Protein AF-B1P1G9-F1 (afdb_monomer_lite)

Radius of gyration: 19.81 Å; chains: 1; bounding box: 20×36×54 Å

Foldseek 3Di:
DPVPVVVVVVVVVVVVVVVVVCPPDPPPVVVVVVVVVVVVVVVVVVPQDQADFFDAADFQRSHDPQWTQDPVRGTDGD

Secondary structure (DSSP, 8-state):
--SHHHHHHHHHHHHHHHHHH--SS-SHHHHHHHHHHHHHHHHHHHS-PPB-TT-B-SSGGGB-TTEEE-TTSBEEE-

Sequence (78 aa):
MKTSVLVTVLGLAVISVLCSASQDEEQDMYDELLSAVFEVNDELQSEARCGEKNDRCKTNQDCCSGFRCTKFRRCGRR

Structure (mmCIF, N/CA/C/O backbone):
data_AF-B1P1G9-F1
#
_entry.id   AF-B1P1G9-F1
#
loop_
_atom_site.group_PDB
_atom_site.id
_atom_site.type_symbol
_atom_site.label_atom_id
_atom_site.label_alt_id
_atom_site.label_comp_id
_atom_site.label_asym_id
_atom_site.label_entity_id
_atom_site.label_seq_id
_atom_site.pdbx_PDB_ins_code
_atom_site.Cartn_x
_atom_site.Cartn_y
_atom_site.Cartn_z
_atom_site.occupancy
_atom_site.B_iso_or_equiv
_atom_site.auth_seq_id
_atom_site.auth_comp_id
_atom_site.auth_asym_id
_atom_site.auth_atom_id
_atom_site.pdbx_PDB_model_num
ATOM 1 N N . MET A 1 1 ? -2.314 -19.864 1.631 1.00 51.38 1 MET A N 1
ATOM 2 C CA . MET A 1 1 ? -1.685 -19.649 0.307 1.00 51.38 1 MET A CA 1
ATOM 3 C C . MET A 1 1 ? -1.629 -20.889 -0.606 1.00 51.38 1 MET A C 1
ATOM 5 O O . MET A 1 1 ? -0.930 -20.827 -1.601 1.00 51.38 1 MET A O 1
ATOM 9 N N . LYS A 1 2 ? -2.327 -22.010 -0.332 1.00 60.94 2 LYS A N 1
ATOM 10 C CA . LYS A 1 2 ? -2.014 -23.299 -0.999 1.00 60.94 2 LYS A CA 1
ATOM 11 C C . LYS A 1 2 ? -2.974 -23.750 -2.114 1.00 60.94 2 LYS A C 1
ATOM 13 O O . LYS A 1 2 ? -2.552 -24.524 -2.956 1.00 60.94 2 LYS A O 1
ATOM 18 N N . THR A 1 3 ? -4.218 -23.271 -2.153 1.00 65.12 3 THR A N 1
ATOM 19 C CA . THR A 1 3 ? -5.228 -23.724 -3.137 1.00 65.12 3 THR A CA 1
ATOM 20 C C . THR A 1 3 ? -5.636 -22.629 -4.121 1.00 65.12 3 THR A C 1
ATOM 22 O O . THR A 1 3 ? -5.720 -22.890 -5.314 1.00 65.12 3 THR A O 1
ATOM 25 N N . SER A 1 4 ? -5.789 -21.385 -3.650 1.00 66.94 4 SER A N 1
ATOM 26 C CA . SER A 1 4 ? -6.211 -20.247 -4.488 1.00 66.94 4 SER A CA 1
ATOM 27 C C . SER A 1 4 ? -5.280 -19.973 -5.672 1.00 66.94 4 SER A C 1
ATOM 29 O O . SER A 1 4 ? -5.758 -19.699 -6.763 1.00 66.94 4 SER A O 1
ATOM 31 N N . VAL A 1 5 ? -3.963 -20.088 -5.470 1.00 72.44 5 VAL A N 1
ATOM 32 C CA . VAL A 1 5 ? -2.964 -19.840 -6.527 1.00 72.44 5 VAL A CA 1
ATOM 33 C C . VAL A 1 5 ? -2.964 -20.962 -7.571 1.00 72.44 5 VAL A C 1
ATOM 35 O O . VAL A 1 5 ? -2.700 -20.725 -8.741 1.00 72.44 5 VAL A O 1
ATOM 38 N N . LEU A 1 6 ? -3.293 -22.195 -7.172 1.00 69.06 6 LEU A N 1
ATOM 39 C CA . LEU A 1 6 ? -3.348 -23.318 -8.110 1.00 69.06 6 LEU A CA 1
ATOM 40 C C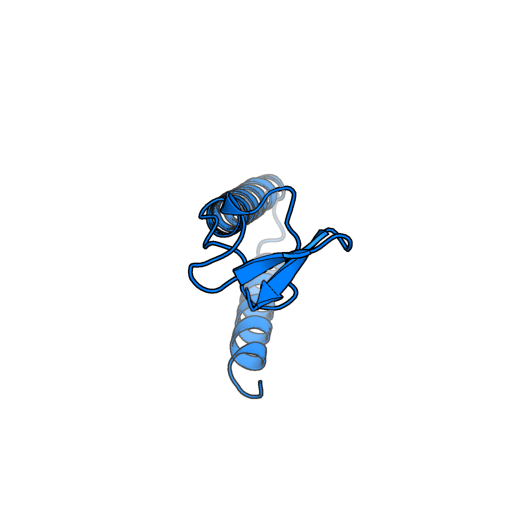 . LEU A 1 6 ? -4.552 -23.195 -9.050 1.00 69.06 6 LEU A C 1
ATOM 42 O O . LEU A 1 6 ? -4.428 -23.492 -10.233 1.00 69.06 6 LEU A O 1
ATOM 46 N N . VAL A 1 7 ? -5.692 -22.709 -8.544 1.00 72.75 7 VAL A N 1
ATOM 47 C CA . VAL A 1 7 ? -6.904 -22.490 -9.351 1.00 72.75 7 VAL A CA 1
ATOM 48 C C . VAL A 1 7 ? -6.682 -21.394 -10.394 1.00 72.75 7 VAL A C 1
ATOM 50 O O . VAL A 1 7 ? -7.074 -21.573 -11.544 1.00 72.75 7 VAL A O 1
ATOM 53 N N . THR A 1 8 ? -6.008 -20.295 -10.034 1.00 73.88 8 THR A N 1
ATOM 54 C CA . THR A 1 8 ? -5.719 -19.212 -10.988 1.00 73.88 8 THR A CA 1
ATOM 55 C C . THR A 1 8 ? -4.743 -19.652 -12.077 1.00 73.88 8 THR A C 1
ATOM 57 O O . THR A 1 8 ? -4.968 -19.357 -13.246 1.00 73.88 8 THR A O 1
ATOM 60 N N . VAL A 1 9 ? -3.698 -20.410 -11.727 1.00 75.38 9 VAL A N 1
ATOM 61 C CA . VAL A 1 9 ? -2.724 -20.924 -12.707 1.00 75.38 9 VAL A CA 1
ATOM 62 C C . VAL A 1 9 ? -3.361 -21.946 -13.652 1.00 75.38 9 VAL A C 1
ATOM 64 O O . VAL A 1 9 ? -3.141 -21.870 -14.859 1.00 75.38 9 VAL A O 1
ATOM 67 N N . LEU A 1 10 ? -4.182 -22.869 -13.136 1.00 70.88 10 LEU A N 1
ATOM 68 C CA . LEU A 1 10 ? -4.908 -23.833 -13.970 1.00 70.88 10 LEU A CA 1
ATOM 69 C C . LEU A 1 10 ? -5.915 -23.135 -14.893 1.00 70.88 10 LEU A C 1
ATOM 71 O O . LEU A 1 10 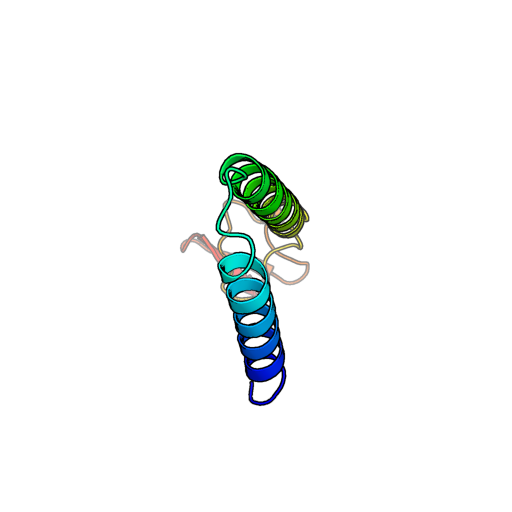? -6.004 -23.494 -16.063 1.00 70.88 10 LEU A O 1
ATOM 75 N N . GLY A 1 11 ? -6.621 -22.112 -14.399 1.00 73.75 11 GLY A N 1
ATOM 76 C CA . GLY A 1 11 ? -7.531 -21.303 -15.211 1.00 73.75 11 GLY A CA 1
ATOM 77 C C . GLY A 1 11 ? -6.816 -20.607 -16.370 1.00 73.75 11 GLY A C 1
ATOM 78 O O . GLY A 1 11 ? -7.250 -20.722 -17.512 1.00 73.75 11 GLY A O 1
ATOM 79 N N . LEU A 1 12 ? -5.673 -19.967 -16.102 1.00 70.44 12 LEU A N 1
ATOM 80 C CA . LEU A 1 12 ? -4.865 -19.297 -17.128 1.00 70.44 12 LEU A CA 1
ATOM 81 C C . LEU A 1 12 ? -4.293 -20.274 -18.166 1.00 70.44 12 LEU A C 1
ATOM 83 O O . LEU A 1 12 ? -4.268 -19.954 -19.351 1.00 70.44 12 LEU A O 1
ATOM 87 N N . ALA A 1 13 ? -3.871 -21.471 -17.744 1.00 71.50 13 ALA A N 1
ATOM 88 C CA . ALA A 1 13 ? -3.346 -22.494 -18.650 1.00 71.50 13 ALA A CA 1
ATOM 89 C C . ALA A 1 13 ? -4.424 -23.085 -19.577 1.00 71.50 13 ALA A C 1
ATOM 91 O O . ALA A 1 13 ? -4.149 -23.391 -20.733 1.00 71.50 13 ALA A O 1
ATOM 92 N N . VAL A 1 14 ? -5.660 -23.245 -19.093 1.00 72.44 14 VAL A N 1
ATOM 93 C CA . VAL A 1 14 ? -6.775 -23.709 -19.936 1.00 72.44 14 VAL A CA 1
ATOM 94 C C . VAL A 1 14 ? -7.153 -22.640 -20.961 1.00 72.44 14 VAL A C 1
ATOM 96 O O . VAL A 1 14 ? -7.375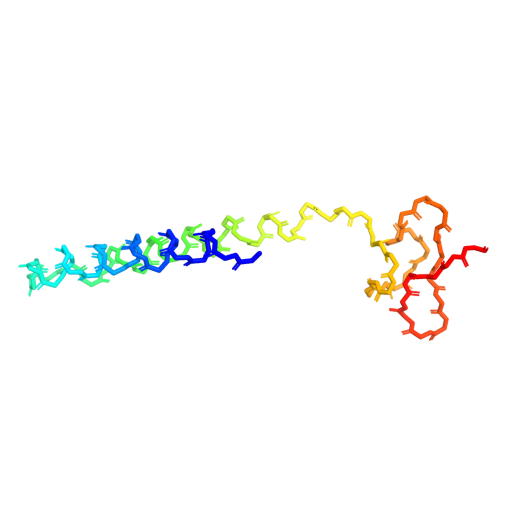 -22.971 -22.125 1.00 72.44 14 VAL A O 1
ATOM 99 N N . ILE A 1 15 ? -7.162 -21.366 -20.556 1.00 69.69 15 ILE A N 1
ATOM 100 C CA . ILE A 1 15 ? -7.424 -20.241 -21.461 1.00 69.69 15 ILE A CA 1
ATOM 101 C C . ILE A 1 15 ? -6.348 -20.180 -22.554 1.00 69.69 15 ILE A C 1
ATOM 103 O O . ILE A 1 15 ? -6.688 -20.140 -23.730 1.00 69.69 15 ILE A O 1
ATOM 107 N N . SER A 1 16 ? -5.059 -20.280 -22.208 1.00 67.69 16 SER A N 1
ATOM 108 C CA . SER A 1 16 ? -3.976 -20.211 -23.201 1.00 67.69 16 SER A CA 1
ATOM 109 C C . SER A 1 16 ? -3.987 -21.365 -24.215 1.00 67.69 16 SER A C 1
ATOM 111 O O . SER A 1 16 ? -3.694 -21.153 -25.395 1.00 67.69 16 SER A O 1
ATOM 113 N N . VAL A 1 17 ? -4.357 -22.579 -23.793 1.00 71.31 17 VAL A N 1
ATOM 114 C CA . VAL A 1 17 ? -4.471 -23.743 -24.691 1.00 71.31 17 VAL A CA 1
ATOM 115 C C . VAL A 1 17 ? -5.670 -23.616 -25.630 1.00 71.31 17 VAL A C 1
ATOM 117 O O . VAL A 1 17 ? -5.517 -23.870 -26.825 1.00 71.31 17 VAL A O 1
ATOM 120 N N . LEU A 1 18 ? -6.835 -23.186 -25.130 1.00 64.88 18 LEU A N 1
ATOM 121 C CA . LEU A 1 18 ? -8.010 -22.928 -25.974 1.00 64.88 18 LEU A CA 1
ATOM 122 C C . LEU A 1 18 ? -7.721 -21.838 -27.018 1.00 64.88 18 LEU A C 1
ATOM 124 O O . LEU A 1 18 ? -8.150 -21.951 -28.162 1.00 64.88 18 LEU A O 1
ATOM 128 N N . CYS A 1 19 ? -6.916 -20.842 -26.652 1.00 62.44 19 CYS A N 1
ATOM 129 C CA . CYS A 1 19 ? -6.490 -19.751 -27.524 1.00 62.44 19 CYS A CA 1
ATOM 130 C C . CYS A 1 19 ? -5.454 -20.158 -28.585 1.00 62.44 19 CYS A C 1
ATOM 132 O O . CYS A 1 19 ? 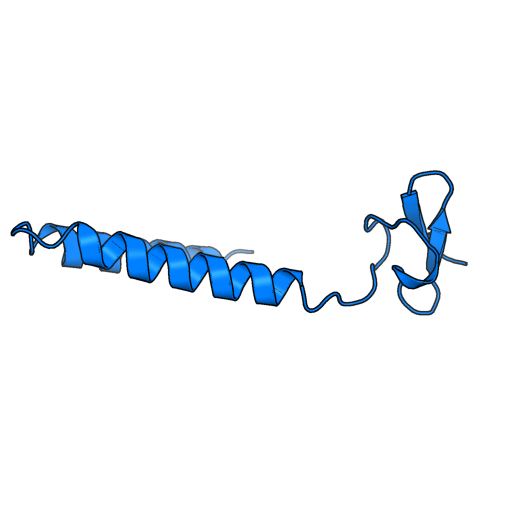-5.449 -19.605 -29.679 1.00 62.44 19 CYS A O 1
ATOM 134 N N . SER A 1 20 ? -4.614 -21.162 -28.314 1.00 63.66 20 SER A N 1
ATOM 135 C CA . SER A 1 20 ? -3.609 -21.640 -29.281 1.00 63.66 20 SER A CA 1
ATOM 136 C C . SER A 1 20 ? -4.210 -22.465 -30.428 1.00 63.66 20 SER A C 1
ATOM 138 O O . SER A 1 20 ? -3.585 -22.585 -31.485 1.00 63.66 20 SER A O 1
ATOM 140 N N . ALA A 1 21 ? -5.397 -23.052 -30.220 1.00 57.22 21 ALA A N 1
ATOM 141 C CA . ALA A 1 21 ? -6.114 -23.819 -31.240 1.00 57.22 21 ALA A CA 1
ATOM 142 C C . ALA A 1 21 ? -6.730 -22.919 -32.328 1.00 57.22 21 ALA A C 1
ATOM 144 O O . ALA A 1 21 ? -6.826 -23.339 -33.480 1.00 57.22 21 ALA A O 1
ATOM 145 N N . SER A 1 22 ? -7.084 -21.679 -31.983 1.00 57.84 22 SER A N 1
ATOM 146 C CA . SER A 1 22 ? -7.592 -20.660 -32.907 1.00 57.84 22 SER A CA 1
ATOM 147 C C . SER A 1 22 ? -6.441 -19.775 -33.387 1.00 57.84 22 SER A C 1
ATOM 149 O O . SER A 1 22 ? -6.365 -18.593 -33.074 1.00 57.84 22 SER A O 1
ATOM 151 N N . GLN A 1 23 ? -5.496 -20.371 -34.111 1.00 53.97 23 GLN A N 1
ATOM 152 C CA . GLN A 1 23 ? -4.306 -19.698 -34.646 1.00 53.97 23 GLN A CA 1
ATOM 153 C C . GLN A 1 23 ? -4.600 -18.831 -35.895 1.00 53.97 23 GLN A C 1
ATOM 155 O O . GLN A 1 23 ? -3.686 -18.543 -36.662 1.00 53.97 23 GLN A O 1
ATOM 160 N N . ASP A 1 24 ? -5.855 -18.418 -36.093 1.00 55.50 24 ASP A N 1
ATOM 161 C CA . ASP A 1 24 ? -6.338 -17.672 -37.260 1.00 55.50 24 ASP A CA 1
ATOM 162 C C . ASP A 1 24 ? -6.748 -16.253 -36.810 1.00 55.50 24 ASP A C 1
ATOM 164 O O . ASP A 1 24 ? -7.752 -16.060 -36.132 1.00 55.50 24 ASP A O 1
ATOM 168 N N . GLU A 1 25 ? -5.878 -15.283 -37.097 1.00 58.34 25 GLU A N 1
ATOM 169 C CA . GLU A 1 25 ? -6.152 -13.841 -37.264 1.00 58.34 25 GLU A CA 1
ATOM 170 C C . GLU A 1 25 ? -6.929 -13.032 -36.197 1.00 58.34 25 GLU A C 1
ATOM 172 O O . GLU A 1 25 ? -7.454 -11.978 -36.523 1.00 58.34 25 GLU A O 1
ATOM 177 N N . GLU A 1 26 ? -6.942 -13.402 -34.913 1.00 57.31 26 GLU A N 1
ATOM 178 C CA . GLU A 1 26 ? -7.600 -12.580 -33.867 1.00 57.31 26 GLU A CA 1
ATOM 179 C C . GLU A 1 26 ? -6.633 -12.197 -32.729 1.00 57.31 26 GLU A C 1
ATOM 181 O O . GLU A 1 26 ? -6.903 -12.423 -31.552 1.00 57.31 26 GLU A O 1
ATOM 186 N N . GLN A 1 27 ? -5.460 -11.634 -33.057 1.00 54.38 27 GLN A N 1
ATOM 187 C CA . GLN A 1 27 ? -4.550 -11.056 -32.045 1.00 54.38 27 GLN A CA 1
ATOM 188 C C . GLN A 1 27 ? -5.138 -9.803 -31.370 1.00 54.38 27 GLN A C 1
ATOM 190 O O . GLN A 1 27 ? -4.805 -9.529 -30.219 1.00 54.38 27 GLN A O 1
ATOM 195 N N . ASP A 1 28 ? -6.037 -9.091 -32.055 1.00 59.03 28 ASP A N 1
ATOM 196 C CA . ASP A 1 28 ? -6.642 -7.834 -31.591 1.00 59.03 28 ASP A CA 1
ATOM 197 C C . ASP A 1 28 ? -7.564 -8.041 -30.371 1.00 59.03 28 ASP A C 1
ATOM 199 O O . ASP A 1 28 ? -7.513 -7.295 -29.396 1.00 59.03 28 ASP A O 1
ATOM 203 N N . MET A 1 29 ? -8.314 -9.149 -30.346 1.00 61.47 29 MET A N 1
ATOM 204 C CA . MET A 1 29 ? -9.270 -9.453 -29.272 1.00 61.47 29 MET A CA 1
ATOM 205 C C . MET A 1 29 ? -8.599 -9.682 -27.901 1.00 61.47 29 MET A C 1
ATOM 207 O O . MET A 1 29 ? -9.200 -9.432 -26.853 1.00 61.47 29 MET A O 1
ATOM 211 N N . TYR A 1 30 ? -7.346 -10.151 -27.874 1.00 64.50 30 TYR A N 1
ATOM 212 C CA . TYR A 1 30 ? -6.615 -10.362 -26.618 1.00 64.50 30 TYR A CA 1
ATOM 213 C C . TYR A 1 30 ? -6.224 -9.053 -25.942 1.00 64.50 30 TYR A C 1
ATOM 215 O O . TYR A 1 30 ? -6.213 -8.993 -24.711 1.00 64.50 30 TYR A O 1
ATOM 223 N N . ASP A 1 31 ? -5.901 -8.030 -26.734 1.00 66.25 31 ASP A N 1
ATOM 224 C CA . ASP A 1 31 ? -5.506 -6.717 -26.229 1.00 66.25 31 ASP A CA 1
ATOM 225 C C . ASP A 1 31 ? -6.689 -6.034 -25.529 1.00 66.25 31 ASP A C 1
ATOM 227 O O . ASP A 1 31 ? -6.532 -5.481 -24.440 1.00 66.25 31 ASP A O 1
ATOM 231 N N . GLU A 1 32 ? -7.903 -6.201 -26.068 1.00 70.88 32 GLU A N 1
ATOM 232 C CA . GLU A 1 32 ? -9.138 -5.695 -25.460 1.00 70.88 32 GLU A CA 1
ATOM 233 C C . GLU A 1 32 ? -9.465 -6.401 -24.132 1.00 70.88 32 GLU A C 1
ATOM 235 O O . GLU A 1 32 ? -9.764 -5.743 -23.132 1.00 70.88 32 GLU A O 1
ATOM 240 N N . LEU A 1 33 ? -9.330 -7.733 -24.069 1.00 69.44 33 LEU A N 1
ATOM 241 C CA . LEU A 1 33 ? -9.543 -8.482 -22.823 1.00 69.44 33 LEU A CA 1
ATOM 242 C C . LEU A 1 33 ? -8.489 -8.152 -21.758 1.00 69.44 33 LEU A C 1
ATOM 244 O O . LEU A 1 33 ? -8.829 -8.010 -20.582 1.00 69.44 33 LEU A O 1
ATOM 248 N N . LEU A 1 34 ? -7.216 -8.022 -22.144 1.00 69.94 34 LEU A N 1
ATOM 249 C CA . LEU A 1 34 ? -6.146 -7.614 -21.230 1.00 69.94 34 LEU A CA 1
ATOM 250 C C . LEU A 1 34 ? -6.373 -6.190 -20.725 1.00 69.94 34 LEU A C 1
ATOM 252 O O . LEU A 1 34 ? -6.262 -5.957 -19.522 1.00 69.94 34 LEU A O 1
ATOM 256 N N . SER A 1 35 ? -6.747 -5.270 -21.611 1.00 71.81 35 SER A N 1
ATOM 257 C CA . SER A 1 35 ? -7.070 -3.889 -21.256 1.00 71.81 35 SER A CA 1
ATOM 258 C C . SER A 1 35 ? -8.243 -3.816 -20.278 1.00 71.81 35 SER A C 1
ATOM 260 O O . SER A 1 35 ? -8.126 -3.153 -19.250 1.00 71.81 35 SER A O 1
ATOM 262 N N . ALA A 1 36 ? -9.320 -4.576 -20.503 1.00 73.69 36 ALA A N 1
ATOM 263 C CA . ALA A 1 36 ? -10.457 -4.643 -19.582 1.00 73.69 36 ALA A CA 1
ATOM 264 C C . ALA A 1 36 ? -10.072 -5.215 -18.202 1.00 73.69 36 ALA A C 1
ATOM 266 O O . ALA A 1 36 ? -10.518 -4.717 -17.168 1.00 73.69 36 ALA A O 1
ATOM 267 N N . VAL A 1 37 ? -9.212 -6.240 -18.153 1.00 72.88 37 VAL A N 1
ATOM 268 C CA . VAL A 1 37 ? -8.708 -6.792 -16.881 1.00 72.88 37 VAL A CA 1
ATOM 269 C C . VAL A 1 37 ? -7.821 -5.784 -16.146 1.00 72.88 37 VAL A C 1
ATOM 271 O O . VAL A 1 37 ? -7.916 -5.676 -14.921 1.00 72.88 37 VAL A O 1
ATOM 274 N N . PHE A 1 38 ? -6.977 -5.035 -16.862 1.00 68.50 38 PHE A N 1
ATOM 275 C CA . PHE A 1 38 ? -6.168 -3.969 -16.271 1.00 68.50 38 PHE A CA 1
ATOM 276 C C . PHE A 1 38 ? -7.031 -2.820 -15.739 1.00 68.50 38 PHE A C 1
ATOM 278 O O . PHE A 1 38 ? -6.767 -2.361 -14.631 1.00 68.50 38 PHE A O 1
ATOM 285 N N . GLU A 1 39 ? -8.080 -2.415 -16.459 1.00 68.75 39 GLU A N 1
ATOM 286 C CA . GLU A 1 39 ? -9.016 -1.369 -16.026 1.00 68.75 39 GLU A CA 1
ATOM 287 C C . GLU A 1 39 ? -9.756 -1.763 -14.736 1.00 68.75 39 GLU A C 1
ATOM 289 O O . GLU A 1 39 ? -9.773 -0.998 -13.772 1.00 68.75 39 GLU A O 1
ATOM 294 N N . VAL A 1 40 ? -10.258 -3.003 -14.646 1.00 64.44 40 VAL A N 1
ATOM 295 C CA . VAL A 1 40 ? -10.892 -3.519 -13.417 1.00 64.44 40 VAL A CA 1
ATOM 296 C C . VAL A 1 40 ? -9.891 -3.633 -12.261 1.00 64.44 40 VAL A C 1
ATOM 298 O O . VAL A 1 40 ? -10.244 -3.395 -11.105 1.00 64.44 40 VAL A O 1
ATOM 301 N N . ASN A 1 41 ? -8.635 -4.000 -12.534 1.00 62.97 41 ASN A N 1
ATOM 302 C CA . ASN A 1 41 ? -7.608 -4.064 -11.495 1.00 62.97 41 ASN A CA 1
ATOM 303 C C . ASN A 1 41 ? -7.206 -2.666 -10.986 1.00 62.97 41 ASN A C 1
ATOM 305 O O . ASN A 1 41 ? -6.919 -2.530 -9.796 1.00 62.97 41 ASN A O 1
ATOM 309 N N . ASP A 1 42 ? -7.202 -1.641 -11.845 1.00 59.03 42 ASP A N 1
ATOM 310 C CA . ASP A 1 42 ? -6.949 -0.250 -11.445 1.00 59.03 42 ASP A CA 1
ATOM 311 C C . ASP A 1 42 ? -8.109 0.302 -10.598 1.00 59.03 42 ASP A C 1
ATOM 313 O O . ASP A 1 42 ? -7.863 0.835 -9.518 1.00 59.03 42 ASP A O 1
ATOM 317 N N . GLU A 1 43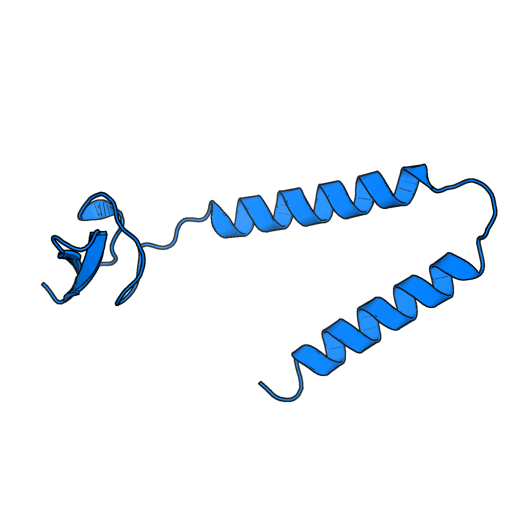 ? -9.367 0.042 -10.982 1.00 56.59 43 GLU A N 1
ATOM 318 C CA . GLU A 1 43 ? -10.560 0.342 -10.166 1.00 56.59 43 GLU A CA 1
ATOM 319 C C . GLU A 1 43 ? -10.488 -0.323 -8.777 1.00 56.59 43 GLU A C 1
ATOM 321 O O . GLU A 1 43 ? -10.773 0.302 -7.754 1.00 56.59 43 GLU A O 1
ATOM 326 N N . LEU A 1 44 ? -10.005 -1.569 -8.694 1.00 53.16 44 LEU A N 1
ATOM 327 C CA . LEU A 1 44 ? -9.834 -2.257 -7.409 1.00 53.16 44 LEU A CA 1
ATOM 328 C C . LEU A 1 44 ? -8.701 -1.660 -6.550 1.00 53.16 44 LEU A C 1
ATOM 330 O O . LEU A 1 44 ? -8.731 -1.774 -5.322 1.00 53.16 44 LEU A O 1
ATOM 334 N N . GLN A 1 45 ? -7.688 -1.037 -7.166 1.00 52.84 45 GLN A N 1
ATOM 335 C CA . GLN A 1 45 ? -6.674 -0.263 -6.441 1.00 52.84 45 GLN A CA 1
ATOM 336 C C . GLN A 1 45 ? -7.163 1.150 -6.079 1.00 52.84 45 GLN A C 1
ATOM 338 O O . GLN A 1 45 ? -6.684 1.711 -5.088 1.00 52.84 45 GLN A O 1
ATOM 343 N N . SER A 1 46 ? -8.087 1.718 -6.863 1.00 50.25 46 SER A N 1
ATOM 344 C CA . SER A 1 46 ? -8.618 3.077 -6.713 1.00 50.25 46 SER A CA 1
ATOM 345 C C . SER A 1 46 ? -9.729 3.181 -5.664 1.00 50.25 46 SER A C 1
ATOM 347 O O . SER A 1 46 ? -9.868 4.246 -5.052 1.00 50.25 46 SER A O 1
ATOM 349 N N . GLU A 1 47 ? -10.438 2.081 -5.360 1.00 50.84 47 GLU A N 1
ATOM 350 C CA . GLU A 1 47 ? -11.276 1.916 -4.161 1.00 50.84 47 GLU A CA 1
ATOM 351 C C . GLU A 1 47 ? -10.396 1.854 -2.901 1.00 50.84 47 GLU A C 1
ATOM 353 O O . GLU A 1 47 ? -10.330 0.860 -2.170 1.00 50.84 47 GLU A O 1
ATOM 358 N N . ALA A 1 48 ? -9.690 2.961 -2.677 1.00 57.56 48 ALA A N 1
ATOM 359 C CA . ALA A 1 48 ? -8.741 3.261 -1.633 1.00 57.56 48 ALA A CA 1
ATOM 360 C C . ALA A 1 48 ? -9.402 3.098 -0.267 1.00 57.56 48 ALA A C 1
ATOM 362 O O . ALA A 1 48 ? -9.801 4.049 0.412 1.00 57.56 48 ALA A O 1
ATOM 363 N N . ARG A 1 49 ? -9.479 1.842 0.166 1.00 72.81 49 ARG A N 1
ATOM 364 C CA . ARG A 1 49 ? -9.516 1.498 1.573 1.00 72.81 49 ARG A CA 1
ATOM 365 C C . ARG A 1 49 ? -8.367 2.255 2.211 1.00 72.81 49 ARG A C 1
ATOM 367 O O . ARG A 1 49 ? -7.243 2.265 1.711 1.00 72.81 49 ARG A O 1
ATOM 374 N N . CYS A 1 50 ? -8.690 2.940 3.293 1.00 84.50 50 CYS A N 1
ATOM 375 C CA . CYS A 1 50 ? -7.697 3.594 4.111 1.00 84.50 50 CYS A CA 1
ATOM 376 C C . CYS A 1 50 ? -6.536 2.620 4.414 1.00 84.50 50 CYS A C 1
ATOM 378 O O . CYS A 1 50 ? -6.732 1.418 4.572 1.00 84.50 50 CYS A O 1
ATOM 380 N N . GLY A 1 51 ? -5.315 3.134 4.458 1.00 87.75 51 GLY A N 1
ATOM 381 C CA . GLY A 1 51 ? -4.108 2.362 4.702 1.00 87.75 51 GLY A CA 1
ATOM 382 C C . GLY A 1 51 ? -4.116 1.746 6.097 1.00 87.75 51 GLY A C 1
ATOM 383 O O . GLY A 1 51 ? -4.334 2.429 7.109 1.00 87.75 51 GLY A O 1
ATOM 384 N N . GLU A 1 52 ? -3.849 0.448 6.149 1.00 88.50 52 GLU A N 1
ATOM 385 C CA . GLU A 1 52 ? -3.627 -0.313 7.365 1.00 88.50 52 GLU A CA 1
ATOM 386 C C . GLU A 1 52 ? -2.180 -0.140 7.858 1.00 88.50 52 GLU A C 1
ATOM 388 O O . GLU A 1 52 ? -1.384 0.661 7.364 1.00 88.50 52 GLU A O 1
ATOM 393 N N . LYS A 1 53 ? -1.808 -0.876 8.905 1.00 89.81 53 LYS A N 1
ATOM 394 C CA . LYS A 1 53 ? -0.473 -0.797 9.504 1.00 89.81 53 LYS A CA 1
ATOM 395 C C . LYS A 1 53 ? 0.629 -1.022 8.455 1.00 89.81 53 LYS A C 1
ATOM 397 O O . LYS A 1 53 ? 0.728 -2.096 7.880 1.00 89.81 53 LYS A O 1
ATOM 402 N N . ASN A 1 54 ? 1.557 -0.067 8.365 1.00 88.75 54 ASN A N 1
ATOM 403 C CA . ASN A 1 54 ? 2.702 -0.012 7.442 1.00 88.75 54 ASN A CA 1
ATOM 404 C C . ASN A 1 54 ? 2.395 0.316 5.975 1.00 88.75 54 ASN A C 1
ATOM 406 O O . ASN A 1 54 ? 3.357 0.406 5.199 1.00 88.75 54 ASN A O 1
ATOM 410 N N . ASP A 1 55 ? 1.136 0.562 5.618 1.00 91.88 55 ASP A N 1
ATOM 411 C CA . ASP A 1 55 ? 0.788 1.023 4.276 1.00 91.88 55 ASP A CA 1
ATOM 412 C C . ASP A 1 55 ? 1.335 2.415 4.010 1.00 91.88 55 ASP A C 1
ATOM 414 O O . ASP A 1 55 ? 1.559 3.204 4.933 1.00 91.88 55 ASP A O 1
ATOM 418 N N . ARG A 1 56 ? 1.595 2.706 2.734 1.00 90.94 56 ARG A N 1
ATOM 419 C CA . ARG A 1 56 ? 2.104 4.012 2.318 1.00 90.94 56 ARG A CA 1
ATOM 420 C C . ARG A 1 56 ? 1.021 5.069 2.510 1.00 90.94 56 ARG A C 1
ATOM 422 O O . ARG A 1 56 ? -0.118 4.870 2.120 1.00 90.94 56 ARG A O 1
ATOM 429 N N . CYS A 1 57 ? 1.412 6.217 3.044 1.00 92.19 57 CYS A N 1
ATOM 430 C CA . CYS A 1 57 ? 0.529 7.364 3.228 1.00 92.19 57 CYS A CA 1
ATOM 431 C C . CYS A 1 57 ? 1.263 8.660 2.894 1.00 92.19 57 CYS A C 1
ATOM 433 O O . CYS A 1 57 ? 2.489 8.753 3.029 1.00 92.19 57 CYS A O 1
ATOM 435 N N . LYS A 1 58 ? 0.516 9.683 2.480 1.00 93.00 58 LYS A N 1
ATOM 436 C CA . LYS A 1 58 ? 1.022 11.055 2.327 1.00 93.00 58 LYS A CA 1
ATOM 437 C C . LYS A 1 58 ? 0.555 11.936 3.485 1.00 93.00 58 LYS A C 1
ATOM 439 O O . LYS A 1 58 ? 1.289 12.810 3.937 1.00 93.00 58 LYS A O 1
ATOM 444 N N . THR A 1 59 ? -0.647 11.676 3.977 1.00 91.06 59 THR A N 1
ATOM 445 C CA . THR A 1 59 ? -1.387 12.423 4.985 1.00 91.06 59 THR A CA 1
ATOM 446 C C . THR A 1 59 ? -2.057 11.459 5.965 1.00 91.06 59 THR A C 1
ATOM 448 O O . THR A 1 59 ? -2.148 10.258 5.730 1.00 91.06 59 THR A O 1
ATOM 451 N N . ASN A 1 60 ? -2.552 11.974 7.091 1.00 89.88 60 ASN A N 1
ATOM 452 C CA . ASN A 1 60 ? -3.257 11.146 8.076 1.00 89.88 60 ASN A CA 1
ATOM 453 C C . ASN A 1 60 ? -4.598 10.588 7.572 1.00 89.88 60 ASN A C 1
ATOM 455 O O . ASN A 1 60 ? -5.075 9.621 8.156 1.00 89.88 60 ASN A O 1
ATOM 459 N N . GLN A 1 61 ? -5.200 11.200 6.546 1.00 89.00 61 GLN A N 1
ATOM 460 C CA . GLN A 1 61 ? -6.480 10.764 5.974 1.00 89.00 61 GLN A CA 1
ATOM 461 C C . GLN A 1 61 ? -6.321 9.529 5.088 1.00 89.00 61 GLN A C 1
ATOM 463 O O . GLN A 1 61 ? -7.265 8.764 4.942 1.00 89.00 61 GLN A O 1
ATOM 468 N N . ASP A 1 62 ? -5.109 9.296 4.577 1.00 90.62 62 ASP A N 1
ATOM 469 C CA . ASP A 1 62 ? -4.792 8.077 3.839 1.00 90.62 62 ASP A CA 1
ATOM 470 C C . ASP A 1 62 ? -4.793 6.844 4.747 1.00 90.62 62 ASP A C 1
ATOM 472 O O . ASP A 1 62 ? -4.764 5.743 4.231 1.00 90.62 62 ASP A O 1
ATOM 476 N N . CYS A 1 63 ? -4.779 6.994 6.078 1.00 91.38 63 CYS A N 1
ATOM 477 C CA . CYS A 1 63 ? -4.710 5.885 7.028 1.00 91.38 63 CYS A CA 1
ATOM 478 C C . CYS A 1 63 ? -6.061 5.614 7.687 1.00 91.38 63 CYS A C 1
ATOM 480 O O . CYS A 1 63 ? -6.816 6.540 7.989 1.00 91.38 63 CYS A O 1
ATOM 482 N N . CYS A 1 64 ? -6.337 4.350 8.006 1.00 90.25 64 CYS A N 1
ATOM 483 C CA . CYS A 1 64 ? -7.567 3.995 8.703 1.00 90.25 64 CYS A CA 1
ATOM 484 C C . CYS A 1 64 ? -7.642 4.588 10.110 1.00 90.25 64 CYS A C 1
ATOM 486 O O . CYS A 1 64 ? -6.636 4.924 10.746 1.00 90.25 64 CYS A O 1
ATOM 488 N N . SER A 1 65 ? -8.865 4.663 10.633 1.00 89.25 65 SER A N 1
ATOM 489 C CA . SER A 1 65 ? -9.129 4.999 12.031 1.00 89.25 65 SER A CA 1
ATOM 490 C C . SER A 1 65 ? -8.233 4.188 12.976 1.00 89.25 65 SER A C 1
ATOM 492 O O . SER A 1 65 ? -8.137 2.969 12.876 1.00 89.25 65 SER A O 1
ATOM 494 N N . GLY A 1 66 ? -7.549 4.878 13.894 1.00 90.88 66 GLY A N 1
ATOM 495 C CA . GLY A 1 66 ? -6.551 4.282 14.796 1.00 90.88 66 GLY A CA 1
ATOM 496 C C . GLY A 1 66 ? -5.100 4.389 14.311 1.00 90.88 66 GLY A C 1
ATOM 497 O O . GLY A 1 66 ? -4.176 4.199 15.108 1.00 90.88 66 GLY A O 1
ATOM 498 N N . PHE A 1 67 ? -4.885 4.787 13.055 1.00 94.00 67 PHE A N 1
ATOM 499 C CA . PHE A 1 67 ? -3.567 5.037 12.481 1.00 94.00 67 PHE A CA 1
ATOM 500 C C . PHE A 1 67 ? -3.365 6.525 12.139 1.00 94.00 67 PHE A C 1
ATOM 502 O O . PHE A 1 67 ? -4.308 7.318 12.041 1.00 94.00 67 PHE A O 1
ATOM 509 N N . ARG A 1 68 ? -2.099 6.929 12.036 1.00 94.12 68 ARG A N 1
ATOM 510 C CA . ARG A 1 68 ? -1.632 8.226 11.536 1.00 94.12 68 ARG A CA 1
ATOM 511 C C . ARG A 1 68 ? -0.476 8.007 10.578 1.00 94.12 68 ARG A C 1
ATOM 513 O O . ARG A 1 68 ? 0.262 7.027 10.702 1.00 94.12 68 ARG A O 1
ATOM 520 N N . CYS A 1 69 ? -0.270 8.954 9.681 1.00 94.75 69 CYS A N 1
ATOM 521 C CA . CYS A 1 69 ? 0.883 8.929 8.813 1.00 94.75 69 CYS A CA 1
ATOM 522 C C . CYS A 1 69 ? 2.134 9.330 9.595 1.00 94.75 69 CYS A C 1
ATOM 524 O O . CYS A 1 69 ? 2.256 10.436 10.123 1.00 94.75 69 CYS A O 1
ATOM 526 N N . THR A 1 70 ? 3.063 8.390 9.719 1.00 93.69 70 THR A N 1
ATOM 527 C CA . THR A 1 70 ? 4.354 8.618 10.369 1.00 93.69 70 THR A CA 1
ATOM 528 C C . THR A 1 70 ? 5.290 9.404 9.450 1.00 93.69 70 THR A C 1
ATOM 530 O O . THR A 1 70 ? 5.104 9.446 8.233 1.00 93.69 70 THR A O 1
ATOM 533 N N . LYS A 1 71 ? 6.380 9.949 10.008 1.00 93.69 71 LYS A N 1
ATOM 534 C CA . LYS A 1 71 ? 7.445 10.621 9.234 1.00 93.69 71 LYS A CA 1
ATOM 535 C C . LYS A 1 71 ? 8.054 9.758 8.117 1.00 93.69 71 LYS A C 1
ATOM 537 O O . LYS A 1 71 ? 8.661 10.287 7.195 1.00 93.69 71 LYS A O 1
ATOM 542 N N . PHE A 1 72 ? 7.883 8.438 8.192 1.00 93.56 72 PHE A N 1
ATOM 543 C CA . PHE A 1 72 ? 8.348 7.485 7.187 1.00 93.56 72 PHE A CA 1
ATOM 544 C C . PHE A 1 72 ? 7.353 7.282 6.036 1.00 93.56 72 PHE A C 1
ATOM 546 O O . PHE A 1 72 ? 7.529 6.347 5.258 1.00 93.56 72 PHE A O 1
ATOM 553 N N . ARG A 1 73 ? 6.307 8.121 5.933 1.00 93.38 73 ARG A N 1
ATOM 554 C CA . ARG A 1 73 ? 5.219 7.982 4.950 1.00 93.38 73 ARG A CA 1
ATOM 555 C C . ARG A 1 73 ? 4.538 6.618 5.033 1.00 93.38 73 ARG A C 1
ATOM 557 O O . ARG A 1 73 ? 4.222 6.002 4.017 1.00 93.38 73 ARG A O 1
ATOM 564 N N . ARG A 1 74 ? 4.361 6.134 6.266 1.00 94.19 74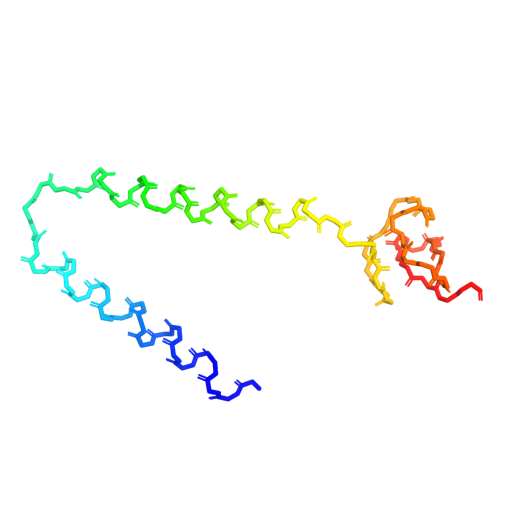 ARG A N 1
ATOM 565 C CA . ARG A 1 74 ? 3.663 4.881 6.566 1.00 94.19 74 ARG A CA 1
ATOM 566 C C . ARG A 1 74 ? 2.632 5.041 7.670 1.00 94.19 74 ARG A C 1
ATOM 568 O O . ARG A 1 74 ? 2.901 5.751 8.643 1.00 94.19 74 ARG A O 1
ATOM 575 N N . CYS A 1 75 ? 1.509 4.345 7.556 1.00 94.06 75 CYS A N 1
ATOM 576 C CA . CYS A 1 75 ? 0.463 4.314 8.570 1.00 94.06 75 CYS A CA 1
ATOM 577 C C . CYS A 1 75 ? 0.944 3.568 9.825 1.00 94.06 75 CYS A C 1
ATOM 579 O O . CYS A 1 75 ? 1.247 2.374 9.800 1.00 94.06 75 CYS A O 1
ATOM 581 N N . GLY A 1 76 ? 1.053 4.289 10.940 1.00 92.62 76 GLY A N 1
ATOM 582 C CA . GLY A 1 76 ? 1.447 3.774 12.252 1.00 92.62 76 GLY A CA 1
ATOM 583 C C . GLY A 1 76 ? 0.370 4.055 13.293 1.00 92.62 76 GLY A C 1
ATOM 584 O O . GLY A 1 76 ? -0.440 4.960 13.110 1.00 92.62 76 GLY A O 1
ATOM 585 N N . ARG A 1 77 ? 0.325 3.268 14.373 1.00 89.62 77 ARG A N 1
ATOM 586 C CA . ARG A 1 77 ? -0.678 3.447 15.435 1.00 89.62 77 ARG A CA 1
ATOM 587 C C . ARG A 1 77 ? -0.567 4.863 16.021 1.00 89.62 77 ARG A C 1
ATOM 589 O O . ARG A 1 77 ? 0.552 5.364 16.174 1.00 89.62 77 ARG A O 1
ATOM 596 N N . ARG A 1 78 ? -1.713 5.511 16.251 1.00 80.50 78 ARG A N 1
ATOM 597 C CA . ARG A 1 78 ? -1.773 6.841 16.879 1.00 80.50 78 ARG A CA 1
ATOM 598 C C . ARG A 1 78 ? -1.123 6.839 18.254 1.00 80.50 78 ARG A C 1
ATOM 600 O O . ARG A 1 78 ? -1.310 5.837 18.978 1.00 80.50 78 ARG A O 1
#

pLDDT: mean 74.32, std 14.19, range [50.25, 94.75]

Organism: Chilobrachys guangxiensis (NCBI:txid278060)